Protein AF-A0A7W0I6M3-F1 (afdb_monomer_lite)

Secondary structure (DSSP, 8-state):
--HHHHHHHHHHHHHTT--HHHHHHHHT--HHHHHHHHHTTSPPPP--------PPP---S-SS-------SSPPPHHHHHHHHHHS-TTT-PPPHHHHHHHHHHHHHHHHHHHHHHHHHHSPP-

Radius of gyration: 22.47 Å; chains: 1; bounding box: 49×52×32 Å

pLDDT: mean 72.84, std 15.98, range [41.75, 92.81]

InterPro domains:
  IPR036388 Winged helix-like DNA-binding domain superfamily [G3DSA:1.10.10.10] (4-54)

Sequence (125 aa):
MSRAERRTRVRQLAAAGLSNRAIARRLSIGKDTVARDLRATEAPAAPTPVPQIAPPALTSGATGAPIPTRLVRDLDPQLIKDLNVLADPRTGRLPETLAQIIHAAANQGRATWLTVAQRHAEPVP

Organism: NCBI:txid2756131

Structure (mmCIF, N/CA/C/O backbone):
data_AF-A0A7W0I6M3-F1
#
_entry.id   AF-A0A7W0I6M3-F1
#
loop_
_atom_site.group_PDB
_atom_site.id
_atom_site.type_symbol
_atom_site.label_atom_id
_atom_site.label_alt_id
_atom_site.label_comp_id
_atom_site.label_asym_id
_atom_site.label_entity_id
_atom_site.label_seq_id
_atom_site.pdbx_PDB_ins_code
_ato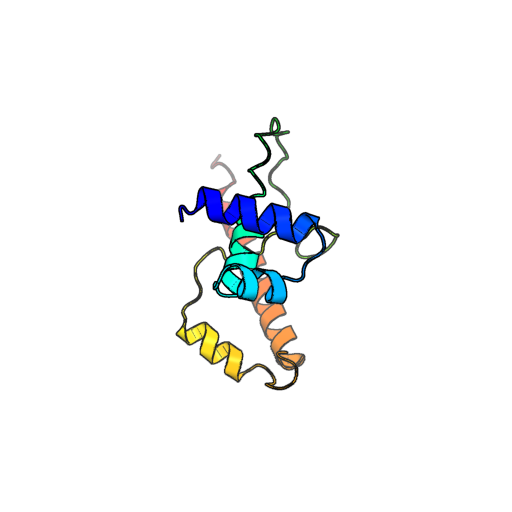m_site.Cartn_x
_atom_site.Cartn_y
_atom_site.Cartn_z
_atom_site.occupancy
_atom_site.B_iso_or_equiv
_atom_site.auth_seq_id
_atom_site.auth_comp_id
_atom_site.auth_asym_id
_atom_site.auth_atom_id
_atom_site.pdbx_PDB_model_num
ATOM 1 N N . MET A 1 1 ? -3.912 29.212 -9.633 1.00 65.69 1 MET A N 1
ATOM 2 C CA . MET A 1 1 ? -2.850 28.945 -8.637 1.00 65.69 1 MET A CA 1
ATOM 3 C C . MET A 1 1 ? -1.947 27.861 -9.189 1.00 65.69 1 MET A C 1
ATOM 5 O O . MET A 1 1 ? -2.461 26.820 -9.595 1.00 65.69 1 MET A O 1
ATOM 9 N N . SER A 1 2 ? -0.643 28.110 -9.268 1.00 84.88 2 SER A N 1
ATOM 10 C CA . SER A 1 2 ? 0.294 27.130 -9.826 1.00 84.88 2 SER A CA 1
ATOM 11 C C . SER A 1 2 ? 0.488 25.938 -8.876 1.00 84.88 2 SER A C 1
ATOM 13 O O . SER A 1 2 ? 0.229 26.012 -7.669 1.00 84.88 2 SER A O 1
ATOM 15 N N . ARG A 1 3 ? 0.942 24.796 -9.407 1.00 81.12 3 ARG A N 1
ATOM 16 C CA . ARG A 1 3 ? 1.203 23.592 -8.595 1.00 81.12 3 ARG A CA 1
ATOM 17 C C . ARG A 1 3 ? 2.292 23.836 -7.543 1.00 81.12 3 ARG A C 1
ATOM 19 O O . ARG A 1 3 ? 2.201 23.298 -6.441 1.00 81.12 3 ARG A O 1
ATOM 26 N N . ALA A 1 4 ? 3.286 24.661 -7.870 1.00 82.38 4 ALA A N 1
ATOM 27 C CA . ALA A 1 4 ? 4.359 25.053 -6.961 1.00 82.38 4 ALA A CA 1
ATOM 28 C C . ALA A 1 4 ? 3.837 25.941 -5.817 1.00 82.38 4 ALA A C 1
ATOM 30 O O . ALA A 1 4 ? 4.079 25.638 -4.648 1.00 82.38 4 ALA A O 1
ATOM 31 N N . GLU A 1 5 ? 3.029 26.961 -6.130 1.00 84.81 5 GLU A N 1
ATOM 32 C CA . GLU A 1 5 ? 2.360 27.801 -5.122 1.00 84.81 5 GLU A CA 1
ATOM 33 C C . GLU A 1 5 ? 1.479 26.975 -4.179 1.00 84.81 5 GLU A C 1
ATOM 35 O O . GLU A 1 5 ? 1.493 27.187 -2.964 1.00 84.81 5 GLU A O 1
ATOM 40 N N . ARG A 1 6 ? 0.739 25.995 -4.719 1.00 89.06 6 ARG A N 1
ATOM 41 C CA . ARG A 1 6 ? -0.113 25.104 -3.919 1.00 89.06 6 ARG A CA 1
ATOM 42 C C . ARG A 1 6 ? 0.681 24.320 -2.893 1.00 89.06 6 ARG A C 1
ATOM 44 O O . ARG A 1 6 ? 0.308 24.308 -1.725 1.00 89.06 6 ARG A O 1
ATOM 51 N N . ARG A 1 7 ? 1.781 23.699 -3.315 1.00 88.44 7 ARG A N 1
ATOM 52 C CA . ARG A 1 7 ? 2.661 22.930 -2.426 1.00 88.44 7 ARG A CA 1
ATOM 53 C C . ARG A 1 7 ? 3.249 23.802 -1.326 1.00 88.44 7 ARG A C 1
ATOM 55 O O . ARG A 1 7 ? 3.306 23.383 -0.176 1.00 88.44 7 ARG A O 1
ATOM 62 N N . THR A 1 8 ? 3.648 25.028 -1.649 1.00 88.94 8 THR A N 1
ATOM 63 C CA . THR A 1 8 ? 4.165 25.976 -0.654 1.00 88.94 8 THR A CA 1
ATOM 64 C C . THR A 1 8 ? 3.105 26.356 0.378 1.00 88.94 8 THR A C 1
ATOM 66 O O . THR A 1 8 ? 3.377 26.265 1.573 1.00 88.94 8 THR A O 1
ATOM 69 N N . ARG A 1 9 ? 1.874 26.671 -0.045 1.00 88.38 9 ARG A N 1
ATOM 70 C CA . ARG A 1 9 ? 0.770 26.973 0.884 1.00 88.38 9 ARG A CA 1
ATOM 71 C C . ARG A 1 9 ? 0.353 25.771 1.732 1.00 88.38 9 ARG A C 1
ATOM 73 O O . ARG A 1 9 ? 0.128 25.922 2.928 1.00 88.38 9 ARG A O 1
ATOM 80 N N . VAL A 1 10 ? 0.284 24.577 1.142 1.00 90.94 10 VAL A N 1
ATOM 81 C CA . VAL A 1 10 ? 0.000 23.331 1.874 1.00 90.94 10 VAL A CA 1
ATOM 82 C C . VAL A 1 10 ? 1.042 23.097 2.973 1.00 90.94 10 VAL A C 1
ATOM 84 O O . 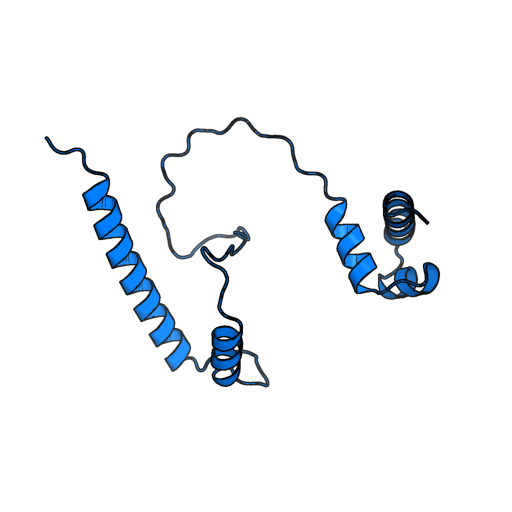VAL A 1 10 ? 0.665 22.782 4.098 1.00 90.94 10 VAL A O 1
ATOM 87 N N . ARG A 1 11 ? 2.332 23.319 2.688 1.00 88.00 11 ARG A N 1
ATOM 88 C CA . ARG A 1 11 ? 3.414 23.191 3.678 1.00 88.00 11 ARG A CA 1
ATOM 89 C C . ARG A 1 11 ? 3.309 24.202 4.809 1.00 88.00 11 ARG A C 1
ATOM 91 O O . ARG A 1 11 ? 3.419 23.811 5.961 1.00 88.00 11 ARG A O 1
ATOM 98 N N . GLN A 1 12 ? 3.070 25.473 4.490 1.00 89.94 12 GLN A N 1
ATOM 99 C CA . GLN A 1 12 ? 2.908 26.518 5.507 1.00 89.94 12 GLN A CA 1
ATOM 100 C C . GLN A 1 12 ? 1.768 26.180 6.476 1.00 89.94 12 GLN A C 1
ATOM 102 O O . GLN A 1 12 ? 1.918 26.323 7.684 1.00 89.94 12 GLN A O 1
ATOM 107 N N . LEU A 1 13 ? 0.649 25.665 5.959 1.00 90.00 13 LEU A N 1
ATOM 108 C CA . LEU A 1 13 ? -0.489 25.274 6.789 1.00 90.00 13 LEU A CA 1
ATOM 109 C C . LEU A 1 13 ? -0.237 23.981 7.580 1.00 90.00 13 LEU A C 1
ATOM 111 O O . LEU A 1 13 ? -0.674 23.880 8.723 1.00 90.00 13 LEU A O 1
ATOM 1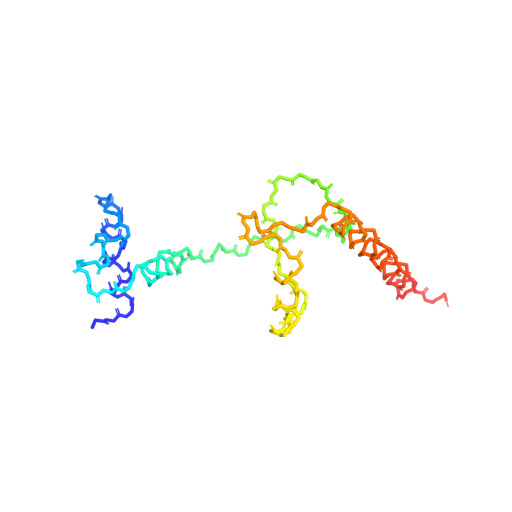15 N N . ALA A 1 14 ? 0.480 23.010 7.008 1.00 89.06 14 ALA A N 1
ATOM 116 C CA . ALA A 1 14 ? 0.874 21.796 7.722 1.00 89.06 14 ALA A CA 1
ATOM 117 C C . ALA A 1 14 ? 1.877 22.099 8.851 1.00 89.06 14 ALA A C 1
ATOM 119 O O . ALA A 1 14 ? 1.731 21.577 9.952 1.00 89.06 14 ALA A O 1
ATOM 120 N N . ALA A 1 15 ? 2.839 22.996 8.611 1.00 86.62 15 ALA A N 1
ATOM 121 C CA . ALA A 1 15 ? 3.791 23.468 9.618 1.00 86.62 15 ALA A CA 1
ATOM 122 C C . ALA A 1 15 ? 3.107 24.248 10.753 1.00 86.62 15 ALA A C 1
ATOM 124 O O . ALA A 1 15 ? 3.543 24.179 11.896 1.00 86.62 15 ALA A O 1
ATOM 125 N N . ALA A 1 16 ? 1.993 24.926 10.462 1.00 87.88 16 ALA A N 1
ATOM 126 C CA . ALA A 1 16 ? 1.131 25.556 11.462 1.00 87.88 16 ALA A CA 1
ATOM 127 C C . ALA A 1 16 ? 0.232 24.557 12.230 1.00 87.88 16 ALA A C 1
ATOM 129 O O . ALA A 1 16 ? -0.644 24.974 12.985 1.00 87.88 16 ALA A O 1
ATOM 130 N N . GLY A 1 17 ? 0.405 23.246 12.023 1.00 91.38 17 GLY A N 1
ATOM 131 C CA . GLY A 1 17 ? -0.313 22.194 12.746 1.00 91.38 17 GLY A CA 1
ATOM 132 C C . GLY A 1 17 ? -1.729 21.907 12.238 1.00 91.38 17 GLY A C 1
ATOM 133 O O . GLY A 1 17 ? -2.479 21.179 12.890 1.00 91.38 17 GLY A O 1
ATOM 134 N N . LEU A 1 18 ? -2.137 22.446 11.081 1.00 89.56 18 LEU A N 1
ATOM 135 C CA . LEU A 1 18 ? -3.465 22.158 10.537 1.00 89.56 18 LEU A CA 1
ATOM 136 C C . LEU A 1 18 ? -3.543 20.731 9.980 1.00 89.56 18 LEU A C 1
ATOM 138 O O . LEU A 1 18 ? -2.673 20.267 9.246 1.00 89.56 18 LEU A O 1
ATOM 142 N N . SER A 1 19 ? -4.665 20.058 10.245 1.00 90.81 19 SER A N 1
ATOM 143 C CA . SER A 1 19 ? -4.941 18.740 9.666 1.00 90.81 19 SER A CA 1
ATOM 144 C C . SER A 1 19 ? -5.194 18.811 8.155 1.00 90.81 19 SER A C 1
ATOM 146 O O . SER A 1 19 ? -5.747 19.787 7.641 1.00 90.81 19 SER A O 1
ATOM 148 N N . ASN A 1 20 ? -4.913 17.720 7.436 1.00 88.62 20 ASN A N 1
ATOM 149 C CA . ASN A 1 20 ? -5.133 17.627 5.984 1.00 88.62 20 ASN A CA 1
ATOM 150 C C . ASN A 1 20 ? -6.567 17.998 5.558 1.00 88.62 20 ASN A C 1
ATOM 152 O O . ASN A 1 20 ? -6.761 18.601 4.505 1.00 88.62 20 ASN A O 1
ATOM 156 N N . ARG A 1 21 ? -7.581 17.687 6.383 1.00 90.31 21 ARG A N 1
ATOM 157 C CA . ARG A 1 21 ? -8.983 18.071 6.131 1.00 90.31 21 ARG A CA 1
ATOM 158 C C . ARG A 1 21 ? -9.231 19.574 6.293 1.00 90.31 21 ARG A C 1
ATOM 160 O O . ARG A 1 21 ? -10.099 20.115 5.612 1.00 90.31 21 ARG A O 1
ATOM 167 N N . ALA A 1 22 ? -8.529 20.240 7.207 1.00 90.12 22 ALA A N 1
ATOM 168 C CA . ALA A 1 22 ? -8.626 21.687 7.394 1.00 90.12 22 ALA A CA 1
ATOM 169 C C . ALA A 1 22 ? -7.912 22.437 6.257 1.00 90.12 22 ALA A C 1
ATOM 171 O O . ALA A 1 22 ? -8.463 23.385 5.702 1.00 90.12 22 ALA A O 1
ATOM 172 N N . ILE A 1 23 ? -6.744 21.944 5.839 1.00 91.31 23 ILE A N 1
ATOM 173 C CA . ILE A 1 23 ? -5.991 22.468 4.690 1.00 91.31 23 ILE A CA 1
ATOM 174 C C . ILE A 1 23 ? -6.802 22.325 3.395 1.00 91.31 23 ILE A C 1
ATOM 176 O O . ILE A 1 23 ? -6.930 23.283 2.637 1.00 91.31 23 ILE A O 1
ATOM 180 N N . ALA A 1 24 ? -7.402 21.151 3.177 1.00 92.62 24 ALA A N 1
ATOM 181 C CA . ALA A 1 24 ? -8.274 20.862 2.040 1.00 92.62 24 ALA A CA 1
ATOM 182 C C . ALA A 1 24 ? -9.435 21.859 1.926 1.00 92.62 24 ALA A C 1
ATOM 184 O O . ALA A 1 24 ? -9.660 22.430 0.862 1.00 92.62 24 ALA A O 1
ATOM 185 N N . ARG A 1 25 ? -10.123 22.124 3.046 1.00 92.81 25 ARG A N 1
ATOM 186 C CA . ARG A 1 25 ? -11.214 23.105 3.108 1.00 92.81 25 ARG A CA 1
ATOM 187 C C . ARG A 1 25 ? -10.733 24.531 2.844 1.00 92.81 25 ARG A C 1
ATOM 189 O O . ARG A 1 25 ? -11.406 25.270 2.143 1.00 92.81 25 ARG A O 1
ATOM 196 N N . ARG A 1 26 ? -9.563 24.909 3.364 1.00 90.94 26 ARG A N 1
ATOM 197 C CA . ARG A 1 26 ? -9.025 26.272 3.231 1.00 90.94 26 ARG A CA 1
ATOM 198 C C . ARG A 1 26 ? -8.487 26.591 1.836 1.00 90.94 26 ARG A C 1
ATOM 200 O O . ARG A 1 26 ? -8.477 27.751 1.442 1.00 90.94 26 ARG A O 1
ATOM 207 N N . LEU A 1 27 ? -8.027 25.578 1.107 1.00 91.38 27 LEU A N 1
ATOM 208 C CA . LEU A 1 27 ? -7.503 25.716 -0.253 1.00 91.38 27 LEU A CA 1
ATOM 209 C C . LEU A 1 27 ? -8.487 25.227 -1.329 1.00 91.38 27 LEU A C 1
ATOM 211 O O . LEU A 1 27 ? -8.126 25.229 -2.503 1.00 91.38 27 LEU A O 1
ATOM 215 N N . SER A 1 28 ? -9.697 24.804 -0.942 1.00 91.69 28 SER A N 1
ATOM 216 C CA . SER A 1 28 ? -10.723 24.223 -1.822 1.00 91.69 28 SER A CA 1
ATOM 217 C C . SER A 1 28 ? -10.189 23.090 -2.710 1.00 91.69 28 SER A C 1
ATOM 219 O O . SER A 1 28 ? -10.437 23.042 -3.912 1.00 91.69 28 SER A O 1
ATOM 221 N N . ILE A 1 29 ? -9.425 22.170 -2.114 1.00 91.31 29 ILE A N 1
ATOM 222 C CA . ILE A 1 29 ? -8.843 20.999 -2.790 1.00 91.31 29 ILE A CA 1
ATOM 223 C C . ILE A 1 29 ? -9.178 19.704 -2.051 1.00 91.31 29 ILE A C 1
ATOM 225 O O . ILE A 1 29 ? -9.483 19.709 -0.863 1.00 91.31 29 ILE A O 1
ATOM 229 N N . GLY A 1 30 ? -9.073 18.567 -2.742 1.00 92.12 30 GLY A N 1
ATOM 230 C CA . GLY A 1 30 ? -9.256 17.251 -2.129 1.00 92.12 30 GLY A CA 1
ATOM 231 C C . GLY A 1 30 ? -8.191 16.933 -1.070 1.00 92.12 30 GLY A C 1
ATOM 232 O O . GLY A 1 30 ? -7.010 17.241 -1.246 1.00 92.12 30 GLY A O 1
ATOM 233 N N . LYS A 1 31 ? -8.593 16.255 0.013 1.00 88.00 31 LYS A N 1
ATOM 234 C CA . LYS A 1 31 ? -7.684 15.806 1.089 1.00 88.00 31 LYS A CA 1
ATOM 235 C C . LYS A 1 31 ? -6.528 14.938 0.564 1.00 88.00 31 LYS A C 1
ATOM 237 O O . LYS A 1 31 ? -5.412 15.028 1.064 1.00 88.00 31 LYS A O 1
ATOM 242 N N . ASP A 1 32 ? -6.782 14.139 -0.471 1.00 90.44 32 ASP A N 1
ATOM 243 C CA . ASP A 1 32 ? -5.788 13.235 -1.057 1.00 90.44 32 ASP A CA 1
ATOM 244 C C . ASP A 1 32 ? -4.777 14.005 -1.920 1.00 90.44 32 ASP A C 1
ATOM 246 O O . ASP A 1 32 ? -3.605 13.637 -2.001 1.00 90.44 32 ASP A O 1
ATOM 250 N N . THR A 1 33 ? -5.193 15.144 -2.484 1.00 90.81 33 THR A N 1
ATOM 251 C CA . THR A 1 33 ? -4.302 16.094 -3.161 1.00 90.81 33 THR A CA 1
ATOM 252 C C . THR A 1 33 ? -3.341 16.744 -2.170 1.00 90.81 33 THR A C 1
ATOM 254 O O . THR A 1 33 ? -2.156 16.857 -2.473 1.00 90.81 33 THR A O 1
ATOM 257 N N . VAL A 1 34 ? -3.817 17.104 -0.970 1.00 88.31 34 VAL A N 1
ATOM 258 C CA . VAL A 1 34 ? -2.967 17.614 0.124 1.00 88.31 34 VAL A CA 1
ATOM 259 C C . VAL A 1 34 ? -1.915 16.572 0.513 1.00 88.31 34 VAL A C 1
ATOM 261 O O . VAL A 1 34 ? -0.727 16.884 0.540 1.00 88.31 34 VAL A O 1
ATOM 264 N N . ALA A 1 35 ? -2.326 15.319 0.736 1.00 88.12 35 ALA A N 1
ATOM 265 C CA . ALA A 1 35 ? -1.410 14.231 1.088 1.00 88.12 35 ALA A CA 1
ATOM 266 C C . ALA A 1 35 ? -0.366 13.960 -0.010 1.00 88.12 35 ALA A C 1
ATOM 268 O O . ALA A 1 35 ? 0.818 13.777 0.276 1.00 88.12 35 ALA A O 1
ATOM 269 N N . ARG A 1 36 ? -0.787 13.978 -1.280 1.00 88.69 36 ARG A N 1
ATOM 270 C CA . ARG A 1 36 ? 0.111 13.823 -2.431 1.00 88.69 36 ARG A CA 1
ATOM 271 C C . ARG A 1 36 ? 1.115 14.971 -2.540 1.00 88.69 36 ARG A C 1
ATOM 273 O O . ARG A 1 36 ? 2.273 14.725 -2.861 1.00 88.69 36 ARG A O 1
ATOM 280 N N . ASP A 1 37 ? 0.692 16.208 -2.294 1.00 88.38 37 ASP A N 1
ATOM 281 C CA . ASP A 1 37 ? 1.565 17.384 -2.375 1.00 88.38 37 ASP A CA 1
ATOM 282 C C . ASP A 1 37 ? 2.567 17.459 -1.213 1.00 88.38 37 ASP A C 1
ATOM 284 O O . ASP A 1 37 ? 3.700 17.888 -1.433 1.00 88.38 37 ASP A O 1
ATOM 288 N N . LEU A 1 38 ? 2.203 16.969 -0.023 1.00 86.88 38 LEU A N 1
ATOM 289 C CA . LEU A 1 38 ? 3.143 16.796 1.089 1.00 86.88 38 LEU A CA 1
ATOM 290 C C . LEU A 1 38 ? 4.216 15.743 0.764 1.00 86.88 38 LEU A C 1
ATOM 292 O O . LEU A 1 38 ? 5.399 16.030 0.913 1.00 86.88 38 LEU A O 1
ATOM 296 N N . ARG A 1 39 ? 3.829 14.577 0.221 1.00 83.88 39 ARG A N 1
ATOM 297 C CA . ARG A 1 39 ? 4.780 13.521 -0.195 1.00 83.88 39 ARG A CA 1
ATOM 298 C C . ARG A 1 39 ? 5.705 13.949 -1.331 1.00 83.88 39 ARG A C 1
ATOM 300 O O . ARG A 1 39 ? 6.879 13.620 -1.339 1.00 83.88 39 ARG A O 1
ATOM 307 N N . ALA A 1 40 ? 5.187 14.696 -2.302 1.00 73.44 40 ALA A N 1
ATOM 308 C CA . ALA A 1 40 ? 5.952 15.098 -3.482 1.00 73.44 40 ALA A CA 1
ATOM 309 C C . ALA A 1 40 ? 7.014 16.182 -3.213 1.00 73.44 40 ALA A C 1
ATOM 311 O O . ALA A 1 40 ? 7.638 16.651 -4.165 1.00 73.44 40 ALA A O 1
ATOM 312 N N . THR A 1 41 ? 7.162 16.629 -1.963 1.00 59.34 41 THR A N 1
ATOM 313 C CA . THR A 1 41 ? 8.130 17.661 -1.571 1.00 59.34 41 THR A CA 1
ATOM 314 C C . THR A 1 41 ? 9.297 17.102 -0.751 1.00 59.34 41 THR A C 1
ATOM 316 O O . THR A 1 41 ? 10.239 17.839 -0.471 1.00 59.34 41 THR A O 1
ATOM 319 N N . GLU A 1 42 ? 9.294 15.804 -0.433 1.00 54.91 42 GLU A N 1
ATOM 320 C CA . GLU A 1 42 ? 10.537 15.093 -0.128 1.00 54.91 42 GLU A CA 1
ATOM 321 C C . GLU A 1 42 ? 11.359 15.044 -1.425 1.00 54.91 42 GLU A C 1
ATOM 323 O O . GLU A 1 42 ? 11.087 14.267 -2.340 1.00 54.91 42 GLU A O 1
ATOM 328 N N . ALA A 1 43 ? 12.298 15.981 -1.561 1.00 45.47 43 ALA A N 1
ATOM 329 C CA . ALA A 1 43 ? 13.264 15.989 -2.649 1.00 45.47 43 ALA A CA 1
ATOM 330 C C . ALA A 1 43 ? 14.158 14.733 -2.560 1.00 45.47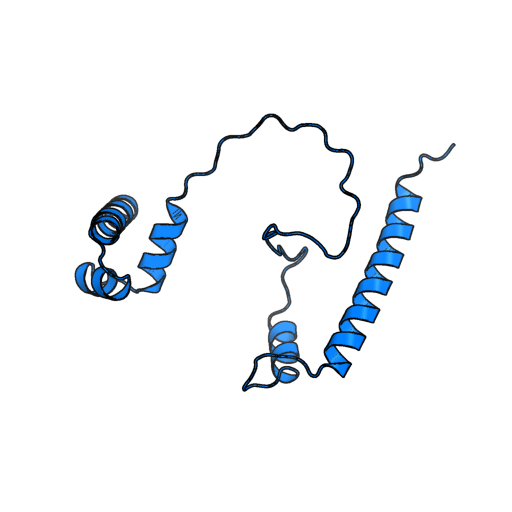 43 ALA A C 1
ATOM 332 O O . ALA A 1 43 ? 14.419 14.250 -1.455 1.00 45.47 43 ALA A O 1
ATOM 333 N N . PRO A 1 44 ? 14.629 14.196 -3.700 1.00 46.06 44 PRO A N 1
ATOM 334 C CA . PRO A 1 44 ? 15.411 12.970 -3.728 1.00 46.06 44 PRO A CA 1
ATOM 335 C C . PRO A 1 44 ? 16.752 13.225 -3.039 1.00 46.06 44 PRO A C 1
ATOM 337 O O . PRO A 1 44 ? 17.474 14.153 -3.405 1.00 46.06 44 PRO A O 1
ATOM 340 N N . ALA A 1 45 ? 17.089 12.414 -2.040 1.00 41.75 45 ALA A N 1
ATOM 341 C CA . ALA A 1 45 ? 18.435 12.408 -1.491 1.00 41.75 45 ALA A CA 1
ATOM 342 C C . ALA A 1 45 ? 19.441 12.141 -2.630 1.00 41.75 45 ALA A C 1
ATOM 344 O O . ALA A 1 45 ? 19.249 11.238 -3.445 1.00 41.75 45 ALA A O 1
ATOM 345 N N . ALA A 1 46 ? 20.474 12.980 -2.701 1.00 45.91 46 ALA A N 1
ATOM 346 C CA . ALA A 1 46 ? 21.582 12.909 -3.649 1.00 45.91 46 ALA A CA 1
ATOM 347 C C . ALA A 1 46 ? 22.256 11.514 -3.676 1.00 45.91 46 ALA A C 1
ATOM 349 O O . ALA A 1 46 ? 22.195 10.790 -2.678 1.00 45.91 46 ALA A O 1
ATOM 350 N N . PRO A 1 47 ? 22.920 11.130 -4.788 1.00 44.91 47 PRO A N 1
ATOM 351 C CA . PRO A 1 47 ? 23.543 9.818 -4.924 1.00 44.91 47 PRO A CA 1
ATOM 352 C C . PRO A 1 47 ? 24.709 9.688 -3.942 1.00 44.91 47 PRO A C 1
ATOM 354 O O . PRO A 1 47 ? 25.727 10.367 -4.052 1.00 44.91 47 PRO A O 1
ATOM 357 N N . THR A 1 48 ? 24.550 8.813 -2.957 1.00 48.72 48 THR A N 1
ATOM 358 C CA . THR A 1 48 ? 25.630 8.364 -2.075 1.00 48.72 48 THR A CA 1
ATOM 359 C C . THR A 1 48 ? 26.582 7.487 -2.903 1.00 48.72 48 THR A C 1
ATOM 361 O O . THR A 1 48 ? 26.086 6.698 -3.715 1.00 48.72 48 THR A O 1
ATOM 364 N N . PRO A 1 49 ? 27.919 7.598 -2.763 1.00 45.69 49 PRO A N 1
ATOM 365 C CA . PRO A 1 49 ? 28.844 6.712 -3.465 1.00 45.69 49 PRO A CA 1
ATOM 366 C C . PRO A 1 49 ? 28.513 5.275 -3.076 1.00 45.69 49 PRO A C 1
ATOM 368 O O . PRO A 1 49 ? 28.486 4.940 -1.895 1.00 45.69 49 PRO A O 1
ATOM 371 N N . VAL A 1 50 ? 28.192 4.458 -4.075 1.00 49.09 50 VAL A N 1
ATOM 372 C CA . VAL A 1 50 ? 27.790 3.064 -3.899 1.00 49.09 50 VAL A CA 1
ATOM 373 C C . VAL A 1 50 ? 28.989 2.308 -3.317 1.00 49.09 50 VAL A C 1
ATOM 375 O O . VAL A 1 50 ? 29.998 2.181 -4.015 1.00 49.09 50 VAL A O 1
ATOM 378 N N . PRO A 1 51 ? 28.937 1.777 -2.082 1.00 49.44 51 PRO A N 1
ATOM 379 C CA . PRO A 1 51 ? 29.801 0.660 -1.751 1.00 49.44 51 PRO A CA 1
ATOM 380 C C . PRO A 1 51 ? 29.348 -0.471 -2.674 1.00 49.44 51 PRO A C 1
ATOM 382 O O . PRO A 1 51 ? 28.151 -0.761 -2.739 1.00 49.44 51 PRO A O 1
ATOM 385 N N . GLN A 1 52 ? 30.262 -1.077 -3.431 1.00 55.97 52 GLN A N 1
ATOM 386 C CA . GLN A 1 52 ? 29.965 -2.319 -4.141 1.00 55.97 52 GLN A CA 1
ATOM 387 C C . GLN A 1 52 ? 29.638 -3.387 -3.095 1.00 55.97 52 GLN A C 1
ATOM 389 O O . GLN A 1 52 ? 30.514 -4.060 -2.560 1.00 55.97 52 GLN A O 1
ATOM 394 N N . ILE A 1 53 ? 28.357 -3.495 -2.759 1.00 50.53 53 ILE A N 1
ATOM 395 C CA . ILE A 1 53 ? 27.809 -4.613 -2.014 1.00 50.53 53 ILE A CA 1
ATOM 396 C C . ILE A 1 53 ? 27.673 -5.721 -3.054 1.00 50.53 53 ILE A C 1
ATOM 398 O O . ILE A 1 53 ? 26.959 -5.564 -4.047 1.00 50.53 53 ILE A O 1
ATOM 402 N N . ALA A 1 54 ? 28.411 -6.812 -2.846 1.00 52.53 54 ALA A N 1
ATOM 403 C CA . ALA A 1 54 ? 28.200 -8.084 -3.530 1.00 52.53 54 ALA A CA 1
ATOM 404 C C . ALA A 1 54 ? 26.690 -8.381 -3.642 1.00 52.53 54 ALA A C 1
ATOM 406 O O . ALA A 1 54 ? 25.943 -7.971 -2.749 1.00 52.53 54 ALA A O 1
ATOM 407 N N . PRO A 1 55 ? 26.211 -9.047 -4.711 1.00 54.16 55 PRO A N 1
ATOM 408 C CA . PRO A 1 55 ? 24.780 -9.220 -4.948 1.00 54.16 55 PRO A CA 1
ATOM 409 C C . PRO A 1 55 ? 24.082 -9.676 -3.660 1.00 54.16 55 PRO A C 1
ATOM 411 O O . PRO A 1 55 ? 24.522 -10.661 -3.057 1.00 54.16 55 PRO A O 1
ATOM 414 N N . PRO A 1 56 ? 23.055 -8.941 -3.185 1.00 49.81 56 PRO A N 1
ATOM 415 C CA . PRO A 1 56 ? 22.425 -9.264 -1.922 1.00 49.81 56 PRO A CA 1
ATOM 416 C C . PRO A 1 56 ? 21.862 -10.673 -2.042 1.00 49.81 56 PRO A C 1
ATOM 418 O O . PRO A 1 56 ? 21.062 -10.961 -2.936 1.00 49.81 56 PRO A O 1
ATOM 421 N N . ALA A 1 57 ? 22.300 -11.554 -1.143 1.00 45.84 57 ALA A N 1
ATOM 422 C CA . ALA A 1 57 ? 21.654 -12.837 -0.964 1.00 45.84 57 ALA A CA 1
ATOM 423 C C . ALA A 1 57 ? 20.155 -12.564 -0.805 1.00 45.84 57 ALA A C 1
ATOM 425 O O . ALA A 1 57 ? 19.753 -11.743 0.023 1.00 45.84 57 ALA A O 1
ATOM 426 N N . LEU A 1 58 ? 19.335 -13.208 -1.636 1.00 45.47 58 LEU A N 1
ATOM 427 C CA . LEU A 1 58 ? 17.881 -13.131 -1.570 1.00 45.47 58 LEU A CA 1
ATOM 428 C C . LEU A 1 58 ? 17.409 -13.840 -0.293 1.00 45.47 58 LEU A C 1
ATOM 430 O O . LEU A 1 58 ? 16.879 -14.947 -0.333 1.00 45.47 58 LEU A O 1
ATOM 434 N N . THR A 1 59 ? 17.633 -13.220 0.862 1.00 46.28 59 THR A N 1
ATOM 435 C CA . THR A 1 59 ? 17.085 -13.675 2.135 1.00 46.28 59 THR A CA 1
ATOM 436 C C . THR A 1 59 ? 15.614 -13.269 2.158 1.00 46.28 59 THR A C 1
ATOM 438 O O . THR A 1 59 ? 15.243 -12.093 2.116 1.00 46.28 59 THR A O 1
ATOM 441 N N . SER A 1 60 ? 14.744 -14.278 2.121 1.00 49.38 60 SER A N 1
ATOM 442 C CA . SER A 1 60 ? 13.328 -14.088 2.402 1.00 49.38 60 SER A CA 1
ATOM 443 C C . SER A 1 60 ? 13.172 -13.928 3.910 1.00 49.38 60 SER A C 1
ATOM 445 O O . SER A 1 60 ? 13.244 -14.905 4.641 1.00 49.38 60 SER A O 1
ATOM 447 N N . GLY A 1 61 ? 12.926 -12.694 4.344 1.00 52.94 61 GLY A N 1
ATOM 448 C CA . GLY A 1 61 ? 12.347 -12.391 5.648 1.00 52.94 61 GLY A CA 1
ATOM 449 C C . GLY A 1 61 ? 13.319 -12.413 6.823 1.00 52.94 61 GLY A C 1
ATOM 450 O O . GLY A 1 61 ? 13.460 -13.421 7.496 1.00 52.94 61 GLY A O 1
ATOM 451 N N . ALA A 1 62 ? 13.886 -11.252 7.140 1.00 49.62 62 ALA A N 1
ATOM 452 C CA . ALA A 1 62 ? 13.921 -10.699 8.494 1.00 49.62 62 ALA A CA 1
ATOM 453 C C . ALA A 1 62 ? 14.628 -9.340 8.463 1.00 49.62 62 ALA A C 1
ATOM 455 O O . ALA A 1 62 ? 15.600 -9.146 7.738 1.00 49.62 62 ALA A O 1
ATOM 456 N N . THR A 1 63 ? 14.190 -8.458 9.359 1.00 42.59 63 THR A N 1
ATOM 457 C CA . THR A 1 63 ? 14.849 -7.208 9.774 1.00 42.59 63 THR A CA 1
ATOM 458 C C . THR A 1 63 ? 14.460 -5.940 9.002 1.00 42.59 63 THR A C 1
ATOM 460 O O . THR A 1 63 ? 15.122 -5.478 8.081 1.00 42.59 63 THR A O 1
ATOM 463 N N . GLY A 1 64 ? 13.387 -5.309 9.486 1.00 47.03 64 GLY A N 1
ATOM 464 C CA . GLY A 1 64 ? 13.501 -3.954 10.042 1.00 47.03 64 GLY A CA 1
ATOM 465 C C . GLY A 1 64 ? 13.575 -2.750 9.100 1.00 47.03 64 GLY A C 1
ATOM 466 O O . GLY A 1 64 ? 13.545 -1.633 9.604 1.00 47.03 64 GLY A O 1
ATOM 467 N N . ALA A 1 65 ? 13.621 -2.922 7.780 1.00 43.25 65 ALA A N 1
ATOM 468 C CA . ALA A 1 65 ? 13.523 -1.810 6.833 1.00 43.25 65 ALA A CA 1
ATOM 469 C C . ALA A 1 65 ? 12.311 -2.000 5.907 1.00 43.25 65 ALA A C 1
ATOM 471 O O . ALA A 1 65 ? 12.119 -3.107 5.394 1.00 43.25 65 ALA A O 1
ATOM 472 N N . PRO A 1 66 ? 11.484 -0.964 5.657 1.00 45.00 66 PRO A N 1
ATOM 473 C CA . PRO A 1 66 ? 10.428 -1.051 4.662 1.00 45.00 66 PRO A CA 1
ATOM 474 C C . PRO A 1 66 ? 11.083 -1.085 3.280 1.00 45.00 66 PRO A C 1
ATOM 476 O O . PRO A 1 66 ? 11.308 -0.054 2.649 1.00 45.00 66 PRO A O 1
ATOM 479 N N . ILE A 1 67 ? 11.421 -2.285 2.811 1.00 53.72 67 ILE A N 1
ATOM 480 C CA . ILE A 1 67 ? 11.749 -2.505 1.407 1.00 53.72 67 ILE A CA 1
ATOM 481 C C . ILE A 1 67 ? 10.488 -2.103 0.638 1.00 53.72 67 ILE A C 1
ATOM 483 O O . ILE A 1 67 ? 9.422 -2.666 0.911 1.00 53.72 67 ILE A O 1
ATOM 487 N N . PRO A 1 68 ? 10.547 -1.126 -0.285 1.00 46.19 68 PRO A N 1
ATOM 488 C CA . PRO A 1 68 ? 9.404 -0.841 -1.126 1.00 46.19 68 PRO A CA 1
ATOM 489 C C . PRO A 1 68 ? 9.110 -2.124 -1.895 1.00 46.19 68 PRO A C 1
ATOM 491 O O . PRO A 1 68 ? 9.925 -2.568 -2.703 1.00 46.19 68 PRO A O 1
ATOM 494 N N . THR A 1 69 ? 7.964 -2.738 -1.612 1.00 55.75 69 THR A N 1
ATOM 495 C CA . THR A 1 69 ? 7.425 -3.889 -2.335 1.00 55.75 69 THR A CA 1
ATOM 496 C C . THR A 1 69 ? 7.059 -3.444 -3.748 1.00 55.75 69 THR A C 1
ATOM 498 O O . THR A 1 69 ? 5.894 -3.317 -4.114 1.00 55.75 69 THR A O 1
ATOM 501 N N . ARG A 1 70 ? 8.067 -3.132 -4.566 1.00 55.06 70 ARG A N 1
ATOM 502 C CA . ARG A 1 70 ? 7.873 -2.943 -5.994 1.00 55.06 70 ARG A CA 1
ATOM 503 C C . ARG A 1 70 ? 7.633 -4.319 -6.574 1.00 55.06 70 ARG A C 1
ATOM 505 O O . ARG A 1 70 ? 8.515 -5.174 -6.570 1.00 55.06 70 ARG A O 1
ATOM 512 N N . LEU A 1 71 ? 6.407 -4.522 -7.030 1.00 62.09 71 LEU A N 1
ATOM 513 C CA . LEU A 1 71 ? 6.076 -5.661 -7.858 1.00 62.09 71 LEU A CA 1
ATOM 514 C C . LEU A 1 71 ? 7.016 -5.643 -9.069 1.00 62.09 71 LEU A C 1
ATOM 516 O O . LEU A 1 71 ? 7.221 -4.602 -9.690 1.00 62.09 71 LEU A O 1
ATOM 520 N N . VAL A 1 72 ? 7.607 -6.794 -9.383 1.00 64.94 72 VAL A N 1
ATOM 521 C CA . VAL A 1 72 ? 8.495 -6.950 -10.548 1.00 64.94 72 VAL A CA 1
ATOM 522 C C . VAL A 1 72 ? 7.718 -6.736 -11.855 1.00 64.94 72 VAL A C 1
ATOM 524 O O . VAL A 1 72 ? 8.300 -6.390 -12.879 1.00 64.94 72 VAL A O 1
ATOM 527 N N . ARG A 1 73 ? 6.394 -6.931 -11.816 1.00 60.81 73 ARG A N 1
ATOM 528 C CA . ARG A 1 73 ? 5.450 -6.695 -12.909 1.00 60.81 73 ARG A CA 1
ATOM 529 C C . ARG A 1 73 ? 4.153 -6.134 -12.348 1.00 60.81 73 ARG A C 1
ATOM 531 O O . ARG A 1 73 ? 3.766 -6.504 -11.240 1.00 60.81 73 ARG A O 1
ATOM 538 N N . ASP A 1 74 ? 3.477 -5.300 -13.126 1.00 73.44 74 ASP A N 1
ATOM 539 C CA . ASP A 1 74 ? 2.125 -4.872 -12.783 1.00 73.44 74 ASP A CA 1
ATOM 540 C C . ASP A 1 74 ? 1.202 -6.093 -12.688 1.00 73.44 74 ASP A C 1
ATOM 542 O O . ASP A 1 74 ? 1.272 -7.018 -13.503 1.00 73.44 74 ASP A O 1
ATOM 546 N N . LEU A 1 75 ? 0.367 -6.114 -11.650 1.00 75.00 75 LEU A N 1
ATOM 547 C CA . LEU A 1 75 ? -0.646 -7.148 -11.478 1.00 75.00 75 LEU A CA 1
ATOM 548 C C . LEU A 1 75 ? -1.845 -6.833 -12.371 1.00 75.00 75 LEU A C 1
ATOM 550 O O . LEU A 1 75 ? -2.300 -5.690 -12.433 1.00 75.00 75 LEU A O 1
ATOM 554 N N . ASP A 1 76 ? -2.379 -7.866 -13.017 1.00 81.00 76 ASP A N 1
ATOM 555 C CA . ASP A 1 76 ? -3.616 -7.770 -13.785 1.00 81.00 76 ASP A CA 1
ATOM 556 C C . ASP A 1 76 ? -4.772 -7.292 -12.871 1.00 81.00 76 ASP A C 1
ATOM 558 O O . ASP A 1 76 ? -4.984 -7.868 -11.796 1.00 81.00 76 ASP A O 1
ATOM 562 N N . PRO A 1 77 ? -5.541 -6.256 -13.261 1.00 74.31 77 PRO A N 1
ATOM 563 C CA . PRO A 1 77 ? -6.716 -5.804 -12.520 1.00 74.31 77 PRO A CA 1
ATOM 564 C C . PRO A 1 77 ? -7.736 -6.905 -12.210 1.00 74.31 77 PRO A C 1
ATOM 566 O O . PRO A 1 77 ? -8.391 -6.844 -11.168 1.00 74.31 77 PRO A O 1
ATOM 569 N N . GLN A 1 78 ? -7.894 -7.891 -13.094 1.00 74.44 78 GLN A N 1
ATOM 570 C CA . GLN A 1 78 ? -8.792 -9.018 -12.871 1.00 74.44 78 GLN A CA 1
ATOM 571 C C . GLN A 1 78 ? -8.244 -9.950 -11.789 1.00 74.44 78 GLN A C 1
ATOM 573 O O . GLN A 1 78 ? -8.966 -10.283 -10.853 1.00 74.44 78 GLN A O 1
ATOM 578 N N . LEU A 1 79 ? -6.943 -10.248 -11.827 1.00 79.25 79 LEU A N 1
ATOM 579 C CA . LEU A 1 79 ? -6.271 -11.026 -10.786 1.00 79.25 79 LEU A CA 1
ATOM 580 C C . LEU A 1 79 ? -6.394 -10.358 -9.409 1.00 79.25 79 LEU A C 1
ATOM 582 O O . LEU A 1 79 ? -6.618 -11.033 -8.408 1.00 79.25 79 LEU A O 1
ATOM 586 N N . ILE A 1 80 ? -6.300 -9.027 -9.341 1.00 76.25 80 ILE A N 1
ATOM 587 C CA . ILE A 1 80 ? -6.503 -8.291 -8.084 1.00 76.25 80 ILE A CA 1
ATOM 588 C C . ILE A 1 80 ? -7.927 -8.500 -7.547 1.00 76.25 80 ILE A C 1
ATOM 590 O O . ILE A 1 80 ? -8.106 -8.703 -6.346 1.00 76.25 80 ILE A O 1
ATOM 594 N N . LYS A 1 81 ? -8.948 -8.457 -8.412 1.00 78.56 81 LYS A N 1
ATOM 595 C CA . LYS A 1 81 ? -10.341 -8.702 -8.005 1.00 78.56 81 LYS A CA 1
ATOM 596 C C . LYS A 1 81 ? -10.533 -10.128 -7.509 1.00 78.56 81 LYS A C 1
ATOM 598 O O . LYS A 1 81 ? -11.131 -10.307 -6.455 1.00 78.56 81 LYS A O 1
ATOM 603 N N . ASP A 1 82 ? -9.989 -11.105 -8.222 1.00 76.56 82 ASP A N 1
ATOM 604 C CA . ASP A 1 82 ? -10.124 -12.517 -7.866 1.00 76.56 82 ASP A CA 1
ATOM 605 C C . ASP A 1 82 ? -9.450 -12.810 -6.513 1.00 76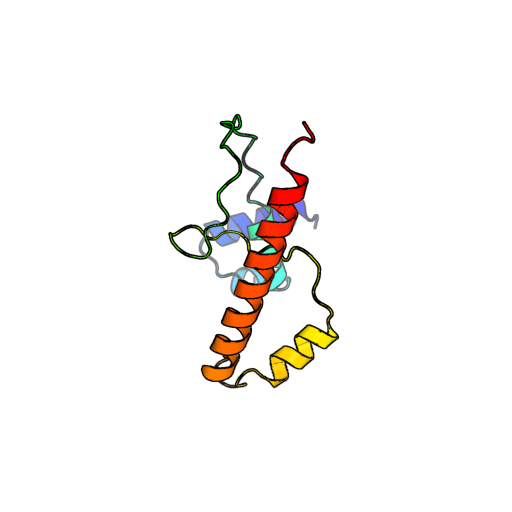.56 82 ASP A C 1
ATOM 607 O O . ASP A 1 82 ? -10.019 -13.494 -5.665 1.00 76.56 82 ASP A O 1
ATOM 611 N N . LEU A 1 83 ? -8.289 -12.200 -6.240 1.00 77.00 83 LEU A N 1
ATOM 612 C CA . LEU A 1 83 ? -7.630 -12.285 -4.931 1.00 77.00 83 LEU A CA 1
ATOM 613 C C . LEU A 1 83 ? -8.446 -11.623 -3.811 1.00 77.00 83 LEU A C 1
ATOM 615 O O . LEU A 1 83 ? -8.466 -12.131 -2.690 1.00 77.00 83 LEU A O 1
ATOM 619 N N . ASN A 1 84 ? -9.152 -10.527 -4.104 1.00 79.06 84 ASN A N 1
ATOM 620 C CA . ASN A 1 84 ? -10.033 -9.877 -3.132 1.00 79.06 84 ASN A CA 1
ATOM 621 C C . ASN A 1 84 ? -11.264 -10.728 -2.784 1.00 79.06 84 ASN A C 1
ATOM 623 O O . ASN A 1 84 ? -11.776 -10.595 -1.678 1.00 79.06 84 ASN A O 1
ATOM 627 N N . VAL A 1 85 ? -11.727 -11.603 -3.686 1.00 83.12 85 VAL A N 1
ATOM 628 C CA . VAL A 1 85 ? -12.827 -12.550 -3.406 1.00 83.12 85 VAL A CA 1
ATOM 629 C C . VAL A 1 85 ? -12.399 -13.618 -2.395 1.00 83.12 85 VAL A C 1
ATOM 631 O O . VAL A 1 85 ? -13.217 -14.084 -1.606 1.00 83.12 85 VAL A O 1
ATOM 634 N N . LEU A 1 86 ? -11.118 -13.995 -2.398 1.00 78.44 86 LEU A N 1
ATOM 635 C CA . LEU A 1 86 ? -10.563 -14.992 -1.478 1.00 78.44 86 LEU A CA 1
ATOM 636 C C . LEU A 1 86 ? -10.254 -14.422 -0.086 1.00 78.44 86 LEU A C 1
ATOM 638 O O . LEU A 1 86 ? -10.071 -15.186 0.864 1.00 78.44 86 LEU A O 1
ATOM 642 N N . ALA A 1 87 ? -10.158 -13.098 0.037 1.00 83.62 87 ALA A N 1
ATOM 643 C CA . ALA A 1 87 ? -9.917 -12.429 1.303 1.00 83.62 87 ALA A CA 1
ATOM 644 C C . ALA A 1 87 ? -11.223 -12.276 2.094 1.00 83.62 87 ALA A C 1
ATOM 646 O O . ALA A 1 87 ? -12.271 -11.937 1.549 1.00 83.62 87 ALA A O 1
ATOM 647 N N . ASP A 1 88 ? -11.153 -12.477 3.407 1.00 79.75 88 ASP A N 1
ATOM 648 C CA . ASP A 1 88 ? -12.263 -12.180 4.304 1.00 79.75 88 ASP A CA 1
ATOM 649 C C . ASP A 1 88 ? -12.598 -10.676 4.219 1.00 79.75 88 ASP A C 1
ATOM 651 O O . ASP A 1 88 ? -11.739 -9.839 4.515 1.00 79.75 88 ASP A O 1
ATOM 655 N N . PRO A 1 89 ? -13.839 -10.296 3.859 1.00 77.81 89 PRO A N 1
ATOM 656 C CA . PRO A 1 89 ? -14.219 -8.900 3.663 1.00 77.81 89 PRO A CA 1
ATOM 657 C C . PRO A 1 89 ? -14.165 -8.059 4.947 1.00 77.81 89 PRO A C 1
ATOM 659 O O . PRO A 1 89 ? -14.144 -6.832 4.870 1.00 77.81 89 PRO A O 1
ATOM 662 N N . ARG A 1 90 ? -14.154 -8.684 6.132 1.00 75.12 90 ARG A N 1
ATOM 663 C CA . ARG A 1 90 ? -14.088 -7.978 7.422 1.00 75.12 90 ARG A CA 1
ATOM 664 C C . ARG A 1 90 ? -12.661 -7.693 7.863 1.00 75.12 90 A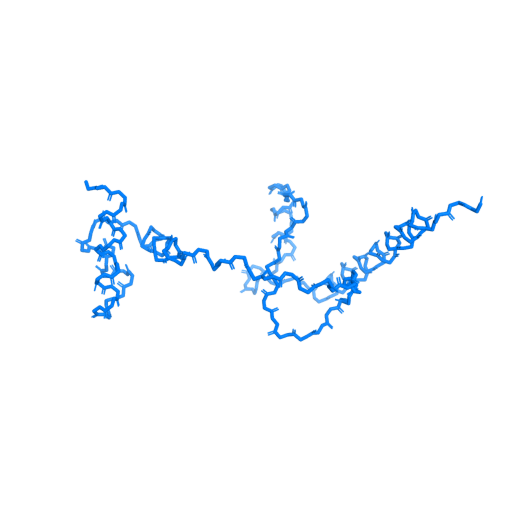RG A C 1
ATOM 666 O O . ARG A 1 90 ? -12.416 -6.680 8.511 1.00 75.12 90 ARG A O 1
ATOM 673 N N . THR A 1 91 ? -11.735 -8.590 7.542 1.00 81.94 91 THR A N 1
ATOM 674 C CA . THR A 1 91 ? -10.348 -8.528 8.026 1.00 81.94 91 THR A CA 1
ATOM 675 C C . THR A 1 91 ? -9.340 -8.219 6.920 1.00 81.94 91 THR A C 1
ATOM 677 O O . THR A 1 91 ? -8.199 -7.869 7.217 1.00 81.94 91 THR A O 1
ATOM 680 N N . GLY A 1 92 ? -9.743 -8.331 5.651 1.00 81.50 92 GLY A N 1
ATOM 681 C CA . GLY A 1 92 ? -8.874 -8.210 4.481 1.00 81.50 92 GLY A CA 1
ATOM 682 C C . GLY A 1 92 ? -7.815 -9.310 4.399 1.00 81.50 92 GLY A C 1
ATOM 683 O O . GLY A 1 92 ? -6.840 -9.161 3.663 1.00 81.50 92 GLY A O 1
ATOM 684 N N . ARG A 1 93 ? -7.953 -10.384 5.187 1.00 84.56 93 ARG A N 1
ATOM 685 C CA . ARG A 1 93 ? -6.974 -11.470 5.276 1.00 84.56 93 ARG A CA 1
ATOM 686 C C . ARG A 1 93 ? -7.451 -12.696 4.522 1.00 84.56 93 ARG A C 1
ATOM 688 O O . ARG A 1 93 ? -8.630 -13.032 4.538 1.00 84.56 93 ARG A O 1
ATOM 695 N N . LEU A 1 94 ? -6.507 -13.386 3.895 1.00 83.62 94 LEU A N 1
ATOM 696 C CA . LEU A 1 94 ? -6.748 -14.726 3.378 1.00 83.62 94 LEU A CA 1
ATOM 697 C C . LEU A 1 94 ? -6.910 -15.704 4.555 1.00 83.62 94 LEU A C 1
ATOM 699 O O . LEU A 1 94 ? -6.253 -15.520 5.584 1.00 83.62 94 LEU A O 1
ATOM 703 N N . PRO A 1 95 ? -7.730 -16.757 4.409 1.00 87.06 95 PRO A N 1
ATOM 704 C CA . PRO A 1 95 ? -7.719 -17.889 5.325 1.00 87.06 95 PRO A CA 1
ATOM 705 C C . PRO A 1 95 ? -6.297 -18.429 5.504 1.00 87.06 95 PRO A C 1
ATOM 707 O O . PRO A 1 95 ? -5.570 -18.600 4.525 1.00 87.06 95 PRO A O 1
ATOM 710 N N . GLU A 1 96 ? -5.915 -18.723 6.745 1.00 81.44 96 GLU A N 1
ATOM 711 C CA . GLU A 1 96 ? -4.544 -19.103 7.115 1.00 81.44 96 GLU A CA 1
ATOM 712 C C . GLU A 1 96 ? -4.011 -20.271 6.268 1.00 81.44 96 GLU A C 1
ATOM 714 O O . GLU A 1 96 ? -2.899 -20.220 5.750 1.00 81.44 96 GLU A O 1
ATOM 719 N N . THR A 1 97 ? -4.844 -21.284 6.022 1.00 85.75 97 THR A N 1
ATOM 720 C CA . THR A 1 97 ? -4.495 -22.429 5.171 1.00 85.75 97 THR A CA 1
ATOM 721 C C . THR A 1 97 ? -4.147 -22.008 3.741 1.00 85.75 97 THR A C 1
ATOM 723 O O . THR A 1 97 ? -3.163 -22.481 3.177 1.00 85.75 97 THR A O 1
ATOM 726 N N . LEU A 1 98 ? -4.918 -21.090 3.149 1.00 80.06 98 LEU A N 1
ATOM 727 C CA . LEU A 1 98 ? -4.650 -20.581 1.801 1.00 80.06 98 LEU A CA 1
ATOM 728 C C . LEU A 1 98 ? -3.390 -19.715 1.778 1.00 80.06 98 LEU A C 1
ATOM 730 O O . LEU A 1 98 ? -2.578 -19.847 0.864 1.00 80.06 98 LEU A O 1
ATOM 734 N N . ALA A 1 99 ? -3.191 -18.878 2.798 1.00 82.38 99 ALA A N 1
ATOM 735 C CA . ALA A 1 99 ? -1.979 -18.079 2.934 1.00 82.38 99 ALA A CA 1
ATOM 736 C C . ALA A 1 99 ? -0.726 -18.969 3.003 1.00 82.38 99 ALA A C 1
ATOM 738 O O . ALA A 1 99 ? 0.249 -18.704 2.297 1.00 82.38 99 ALA A O 1
ATOM 739 N N . GLN A 1 100 ? -0.770 -20.058 3.777 1.00 80.94 100 GLN A N 1
ATOM 740 C CA . GLN A 1 100 ? 0.327 -21.023 3.890 1.00 80.94 100 GLN A CA 1
ATOM 741 C C . GLN A 1 100 ? 0.627 -21.729 2.563 1.00 80.94 100 GLN A C 1
ATOM 743 O O . GLN A 1 100 ? 1.791 -21.812 2.170 1.00 80.94 100 GLN A O 1
ATOM 748 N N . ILE A 1 101 ? -0.402 -22.182 1.840 1.00 82.94 101 ILE A N 1
ATOM 749 C CA . ILE A 1 101 ? -0.237 -22.837 0.532 1.00 82.94 101 ILE A CA 1
ATOM 750 C C . ILE A 1 101 ? 0.393 -21.874 -0.482 1.00 82.94 101 ILE A C 1
ATOM 752 O O . ILE A 1 101 ? 1.357 -22.233 -1.161 1.00 82.94 101 ILE A O 1
ATOM 756 N N . ILE A 1 102 ? -0.102 -20.634 -0.556 1.00 82.12 102 ILE A N 1
ATOM 757 C CA . ILE A 1 102 ? 0.439 -19.606 -1.456 1.00 82.12 102 ILE A CA 1
ATOM 758 C C . ILE A 1 102 ? 1.896 -19.292 -1.096 1.00 82.12 102 ILE A C 1
ATOM 760 O O . ILE A 1 102 ? 2.746 -19.207 -1.984 1.00 82.12 102 ILE A O 1
ATOM 764 N N . HIS A 1 103 ? 2.212 -19.169 0.197 1.00 81.00 103 HIS A N 1
ATOM 765 C CA . HIS A 1 103 ? 3.582 -18.949 0.659 1.00 81.00 103 HIS A CA 1
ATOM 766 C C . HIS A 1 103 ? 4.520 -20.099 0.284 1.00 81.00 103 HIS A C 1
ATOM 768 O O . HIS A 1 103 ? 5.620 -19.848 -0.214 1.00 81.00 103 HIS A O 1
ATOM 774 N N . ALA A 1 104 ? 4.094 -21.346 0.490 1.00 80.75 104 ALA A N 1
ATOM 775 C CA . ALA A 1 104 ? 4.877 -22.525 0.141 1.00 80.75 104 ALA A CA 1
ATOM 776 C C . ALA A 1 104 ? 5.157 -22.586 -1.370 1.00 80.75 104 ALA A C 1
ATOM 778 O O . ALA A 1 104 ? 6.314 -22.719 -1.774 1.00 80.75 104 ALA A O 1
ATOM 779 N N . ALA A 1 105 ? 4.127 -22.392 -2.200 1.00 77.19 105 ALA A N 1
ATOM 780 C CA . ALA A 1 105 ? 4.257 -22.381 -3.656 1.00 77.19 105 ALA A CA 1
ATOM 781 C C . ALA A 1 105 ? 5.175 -21.248 -4.152 1.00 77.19 105 ALA A C 1
ATOM 783 O O . ALA A 1 105 ? 6.054 -21.468 -4.988 1.00 77.19 105 ALA A O 1
ATOM 784 N N . ALA A 1 106 ? 5.035 -20.038 -3.599 1.00 78.50 106 ALA A N 1
ATOM 785 C CA . ALA A 1 106 ? 5.887 -18.905 -3.955 1.00 78.50 106 ALA A CA 1
ATOM 786 C C . ALA A 1 106 ? 7.363 -19.153 -3.600 1.00 78.50 106 ALA A C 1
ATOM 788 O O . ALA A 1 106 ? 8.259 -18.809 -4.376 1.00 78.50 106 ALA A O 1
ATOM 789 N N . ASN A 1 107 ? 7.628 -19.769 -2.445 1.00 80.38 107 ASN A N 1
ATOM 790 C CA . ASN A 1 107 ? 8.985 -20.098 -2.018 1.00 80.38 107 ASN A CA 1
ATOM 791 C C . ASN A 1 107 ? 9.617 -21.187 -2.902 1.00 80.38 107 ASN A C 1
ATOM 793 O O . ASN A 1 107 ? 10.781 -21.053 -3.278 1.00 80.38 107 ASN A O 1
ATOM 797 N N . GLN A 1 108 ? 8.853 -22.206 -3.310 1.00 75.81 108 GLN A N 1
ATOM 798 C CA . GLN A 1 108 ? 9.307 -23.218 -4.276 1.00 75.81 108 GLN A CA 1
ATOM 799 C C . GLN A 1 108 ? 9.633 -22.605 -5.647 1.00 75.81 108 GLN A C 1
ATOM 801 O O . GLN A 1 108 ? 10.673 -22.912 -6.239 1.00 75.81 108 GLN A O 1
ATOM 806 N N . GLY A 1 109 ? 8.792 -21.683 -6.129 1.00 75.50 109 GLY A N 1
ATOM 807 C CA . GLY A 1 109 ? 9.042 -20.947 -7.370 1.00 75.50 109 GLY A CA 1
ATOM 808 C C . GLY A 1 109 ? 10.331 -20.121 -7.310 1.00 75.50 109 GLY A C 1
ATOM 809 O O . GLY A 1 109 ? 11.151 -20.192 -8.226 1.00 75.50 109 GLY A O 1
ATOM 810 N N . ARG A 1 110 ? 10.562 -19.392 -6.206 1.00 73.56 110 ARG A N 1
ATOM 811 C CA . ARG A 1 110 ? 11.817 -18.642 -6.004 1.00 73.56 110 ARG A CA 1
ATOM 812 C C . ARG A 1 110 ? 13.037 -19.549 -5.953 1.00 73.56 110 ARG A C 1
ATOM 814 O O . ARG A 1 110 ? 14.038 -19.209 -6.572 1.00 73.56 110 ARG A O 1
ATOM 821 N N . ALA A 1 111 ? 12.962 -20.671 -5.238 1.00 71.81 111 ALA A N 1
ATOM 822 C CA . ALA A 1 111 ? 14.067 -21.623 -5.157 1.00 71.81 111 ALA A CA 1
ATOM 823 C C . ALA A 1 111 ? 14.446 -22.137 -6.553 1.00 71.81 111 ALA A C 1
ATOM 825 O O . ALA A 1 111 ? 15.611 -22.090 -6.931 1.00 71.81 111 ALA A O 1
ATOM 826 N N . THR A 1 112 ? 13.446 -22.508 -7.354 1.00 76.88 112 THR A N 1
ATOM 827 C CA . THR A 1 112 ? 13.649 -22.958 -8.738 1.00 76.88 112 THR A CA 1
ATOM 828 C C . THR A 1 112 ? 14.299 -21.869 -9.594 1.00 76.88 112 THR A C 1
ATOM 830 O O . THR A 1 112 ? 15.273 -22.126 -10.300 1.00 76.88 112 THR A O 1
ATOM 833 N N . TRP A 1 113 ? 13.797 -20.633 -9.512 1.00 71.75 113 TRP A N 1
ATOM 834 C CA . TRP A 1 113 ? 14.339 -19.508 -10.275 1.00 71.75 113 TRP A CA 1
ATOM 835 C C . TRP A 1 113 ? 15.777 -19.162 -9.872 1.00 71.75 113 TRP A C 1
ATOM 837 O O . TRP A 1 113 ? 16.607 -18.907 -10.738 1.00 71.75 113 TRP A O 1
ATOM 847 N N . LEU A 1 114 ? 16.093 -19.214 -8.576 1.00 70.81 114 LEU A N 1
ATOM 848 C CA . LEU A 1 114 ? 17.449 -19.036 -8.055 1.00 70.81 114 LEU A CA 1
ATOM 849 C C . LEU A 1 114 ? 18.411 -20.097 -8.594 1.00 70.81 114 LEU A C 1
ATOM 851 O O . LEU A 1 114 ? 19.500 -19.748 -9.038 1.00 70.81 114 LEU A O 1
ATOM 855 N N . THR A 1 115 ? 18.002 -21.367 -8.618 1.00 72.69 115 THR A N 1
ATOM 856 C CA . THR A 1 115 ? 18.814 -22.450 -9.192 1.00 72.69 115 THR A CA 1
ATOM 857 C C . THR A 1 115 ? 19.069 -22.237 -10.686 1.00 72.69 115 THR A C 1
ATOM 859 O O . THR A 1 115 ? 20.188 -22.431 -11.155 1.00 72.69 115 THR A O 1
ATOM 862 N N . VAL A 1 116 ? 18.055 -21.807 -11.444 1.00 71.50 116 VAL A N 1
ATOM 863 C CA . VAL A 1 116 ? 18.204 -21.486 -12.874 1.00 71.50 116 VAL A CA 1
ATOM 864 C C . VAL A 1 116 ? 19.130 -20.283 -13.072 1.00 71.50 116 VAL A C 1
ATOM 866 O O . VAL A 1 116 ? 20.045 -20.346 -13.888 1.00 71.50 116 VAL A O 1
ATOM 869 N N . ALA A 1 117 ? 18.950 -19.211 -12.299 1.00 70.00 117 ALA A N 1
ATOM 870 C CA . ALA A 1 117 ? 19.800 -18.025 -12.362 1.00 70.00 117 ALA A CA 1
ATOM 871 C C . ALA A 1 117 ? 21.267 -18.341 -12.020 1.00 70.00 117 ALA A C 1
ATOM 873 O O . ALA A 1 117 ? 22.162 -17.841 -12.692 1.00 70.00 117 ALA A O 1
ATOM 874 N N . GLN A 1 118 ? 21.515 -19.206 -11.031 1.00 73.44 118 GLN A N 1
ATOM 875 C CA . GLN A 1 118 ? 22.861 -19.665 -10.668 1.00 73.44 118 GLN A CA 1
ATOM 876 C C . GLN A 1 118 ? 23.524 -20.462 -11.797 1.00 73.44 118 GLN A C 1
ATOM 878 O O . GLN A 1 118 ? 24.676 -20.197 -12.118 1.00 73.44 118 GLN A O 1
ATOM 883 N N . ARG A 1 119 ? 22.790 -21.367 -12.462 1.00 67.94 119 ARG A N 1
ATOM 884 C CA . ARG A 1 119 ? 23.310 -22.118 -13.622 1.00 67.94 119 ARG A CA 1
ATOM 885 C C . ARG A 1 119 ? 23.697 -21.224 -14.798 1.00 67.94 119 ARG A C 1
ATOM 887 O O . ARG A 1 119 ? 24.639 -21.539 -15.509 1.00 67.94 119 ARG A O 1
ATOM 894 N N . HIS A 1 120 ? 22.975 -20.128 -15.018 1.00 66.06 120 HIS A N 1
ATOM 895 C CA . HIS A 1 120 ? 23.307 -19.161 -16.069 1.00 66.06 120 HIS A CA 1
ATOM 896 C C . HIS A 1 120 ? 24.418 -18.176 -15.673 1.00 66.06 120 HIS A C 1
ATOM 898 O O . HIS A 1 120 ? 24.919 -17.462 -16.539 1.00 66.06 120 HIS A O 1
ATOM 904 N N . ALA A 1 121 ? 24.782 -18.109 -14.389 1.00 61.00 121 ALA A N 1
ATOM 905 C CA . ALA A 1 121 ? 25.824 -17.225 -13.876 1.00 61.00 121 ALA A CA 1
ATOM 906 C C . ALA A 1 121 ? 27.209 -17.894 -13.799 1.00 61.00 121 ALA A C 1
ATOM 908 O O . ALA A 1 121 ? 28.203 -17.181 -13.656 1.00 61.00 121 ALA A O 1
ATOM 909 N N . GLU A 1 122 ? 27.300 -19.225 -13.902 1.00 48.06 122 GLU A N 1
ATOM 910 C CA . GLU A 1 122 ? 28.589 -19.906 -14.052 1.00 48.06 122 GLU A CA 1
ATOM 911 C C . GLU A 1 122 ? 29.133 -19.706 -15.478 1.00 48.06 122 GLU A C 1
ATOM 913 O O . GLU A 1 122 ? 28.441 -20.028 -16.450 1.00 48.06 122 GLU A O 1
ATOM 918 N N . PRO A 1 123 ? 30.355 -19.166 -15.643 1.00 49.22 123 PRO A N 1
ATOM 919 C CA . PRO A 1 123 ? 30.989 -19.106 -16.949 1.00 49.22 123 PRO A CA 1
ATOM 920 C C . PRO A 1 123 ? 31.311 -20.530 -17.417 1.00 49.22 123 PRO A C 1
ATOM 922 O O . PRO A 1 123 ? 31.864 -21.333 -16.667 1.00 49.22 123 PRO A O 1
ATOM 925 N N . VAL A 1 124 ? 30.945 -20.827 -18.665 1.00 55.69 124 VAL A N 1
ATOM 926 C CA . VAL A 1 124 ? 31.340 -22.055 -19.369 1.00 55.69 124 VAL A CA 1
ATOM 927 C C . VAL A 1 124 ? 32.879 -22.148 -19.347 1.00 55.69 124 VAL A C 1
ATOM 929 O O . VAL A 1 124 ? 33.511 -21.134 -19.655 1.00 55.69 124 VAL A O 1
ATOM 932 N N . PRO A 1 125 ? 33.466 -23.294 -18.941 1.00 60.31 125 PRO A N 1
ATOM 933 C CA . PRO A 1 125 ? 34.916 -23.466 -18.831 1.00 60.31 125 PRO A CA 1
ATOM 934 C C . PRO A 1 125 ? 35.644 -23.355 -20.174 1.00 60.31 125 PRO A C 1
ATOM 936 O O . PRO A 1 125 ? 35.039 -23.704 -21.216 1.00 60.31 125 PRO A O 1
#

Foldseek 3Di:
DDLVVLLVQLVVCVVVVDQLVRSCVVVVHDSVSSVVSPVVPPDDDDDDPDDPDPPDDPDDDDDDDPPPPDDPDDDDPVVVVVLQVQADPVPRHHDPVVVVVVVVVVVVVVVVVVVVVVVVPDDDD